Protein AF-A0A9D1SZ14-F1 (afdb_monomer_lite)

Radius of gyration: 15.53 Å; chains: 1; bounding box: 35×32×40 Å

Foldseek 3Di:
DDKDWLDWDWDDPDPPDPIDIDTQIADDDPDDDDFFADPVPRDTDWDKDWALVVVCVVVVPPDVSNVSSVSSQVVCCVPPVDDRPDTDIDID

Organism: NCBI:txid2840719

Structure (mmCIF, N/CA/C/O backbone):
data_AF-A0A9D1SZ14-F1
#
_entry.id   AF-A0A9D1SZ14-F1
#
loop_
_atom_site.group_PDB
_atom_site.id
_atom_site.type_symbol
_atom_site.label_atom_id
_atom_site.label_alt_id
_atom_site.label_comp_id
_atom_site.label_asym_id
_atom_site.label_entity_id
_atom_site.label_seq_id
_atom_site.pdbx_PDB_ins_code
_atom_site.Cartn_x
_atom_site.Cartn_y
_atom_site.Cartn_z
_atom_site.occupancy
_atom_site.B_iso_or_equiv
_atom_site.auth_seq_id
_atom_site.auth_comp_id
_atom_site.auth_asym_id
_atom_site.auth_atom_id
_atom_site.pdbx_PDB_model_num
ATOM 1 N N . LYS A 1 1 ? -15.818 -0.194 -5.864 1.00 80.25 1 LYS A N 1
ATOM 2 C CA . LYS A 1 1 ? -15.664 1.292 -5.907 1.00 80.25 1 LYS A CA 1
ATOM 3 C C . LYS A 1 1 ? -14.470 1.644 -6.794 1.00 80.25 1 LYS A C 1
ATOM 5 O O . LYS A 1 1 ? -13.559 0.829 -6.854 1.00 80.25 1 LYS A O 1
ATOM 10 N N . GLU A 1 2 ? -14.453 2.799 -7.468 1.00 87.75 2 GLU A N 1
ATOM 11 C CA . GLU A 1 2 ? -13.318 3.173 -8.333 1.00 87.75 2 GLU A CA 1
ATOM 12 C C . GLU A 1 2 ? -12.040 3.466 -7.525 1.00 87.75 2 GLU A C 1
ATOM 14 O O . GLU A 1 2 ? -12.113 4.242 -6.558 1.00 87.75 2 GLU A O 1
ATOM 19 N N . PRO A 1 3 ? -10.882 2.898 -7.918 1.00 91.94 3 PRO A N 1
ATOM 20 C CA . PRO A 1 3 ? -9.587 3.240 -7.339 1.00 91.94 3 PRO A CA 1
ATOM 21 C C . PRO A 1 3 ? -9.269 4.737 -7.447 1.00 91.94 3 PRO A C 1
ATOM 23 O O . PRO A 1 3 ? -9.766 5.447 -8.321 1.00 91.94 3 PRO A O 1
ATOM 26 N N . ILE A 1 4 ? -8.423 5.225 -6.547 1.00 93.12 4 ILE A N 1
ATOM 27 C CA . ILE A 1 4 ? -7.908 6.594 -6.537 1.00 93.12 4 ILE A CA 1
ATOM 28 C C . ILE A 1 4 ? -6.448 6.555 -6.961 1.00 93.12 4 ILE A C 1
ATOM 30 O O . ILE A 1 4 ? -5.650 5.864 -6.328 1.00 93.12 4 ILE A O 1
ATOM 34 N N . LEU A 1 5 ? -6.085 7.332 -7.982 1.00 91.81 5 LEU A N 1
ATOM 35 C CA . LEU A 1 5 ? -4.687 7.550 -8.334 1.00 91.81 5 LEU A CA 1
ATOM 36 C C . LEU A 1 5 ? -4.004 8.400 -7.252 1.00 91.81 5 LEU A C 1
ATOM 38 O O . LEU A 1 5 ? -4.410 9.530 -6.956 1.00 91.81 5 LEU A O 1
ATOM 42 N N . ILE A 1 6 ? -2.950 7.850 -6.658 1.00 90.44 6 ILE A N 1
ATOM 43 C CA . ILE A 1 6 ? -2.102 8.553 -5.693 1.00 90.44 6 ILE A CA 1
ATOM 44 C C . ILE A 1 6 ? -1.014 9.312 -6.443 1.00 90.44 6 ILE A C 1
ATOM 46 O O . ILE A 1 6 ? -0.861 10.511 -6.229 1.00 90.44 6 ILE A O 1
ATOM 50 N N . GLY A 1 7 ? -0.353 8.628 -7.374 1.00 88.75 7 GLY A N 1
ATOM 51 C CA . GLY A 1 7 ? 0.697 9.161 -8.231 1.00 88.75 7 GLY A CA 1
ATOM 52 C C . GLY A 1 7 ? 1.327 8.046 -9.059 1.00 88.75 7 GLY A C 1
ATOM 53 O O . GLY A 1 7 ? 0.820 6.921 -9.092 1.00 88.75 7 GLY A O 1
ATOM 54 N N . TYR A 1 8 ? 2.437 8.349 -9.716 1.00 91.75 8 TYR A N 1
ATOM 55 C CA . TYR A 1 8 ? 3.246 7.356 -10.408 1.00 91.75 8 TYR A CA 1
ATOM 56 C C . TYR A 1 8 ? 4.725 7.722 -10.321 1.00 91.75 8 TYR A C 1
ATOM 58 O O . TYR A 1 8 ? 5.076 8.886 -10.133 1.00 91.75 8 TYR A O 1
ATOM 66 N N . GLN A 1 9 ? 5.572 6.714 -10.479 1.00 88.69 9 GLN A N 1
ATOM 67 C CA . GLN A 1 9 ? 6.996 6.873 -10.720 1.00 88.69 9 GLN A CA 1
ATOM 68 C C . GL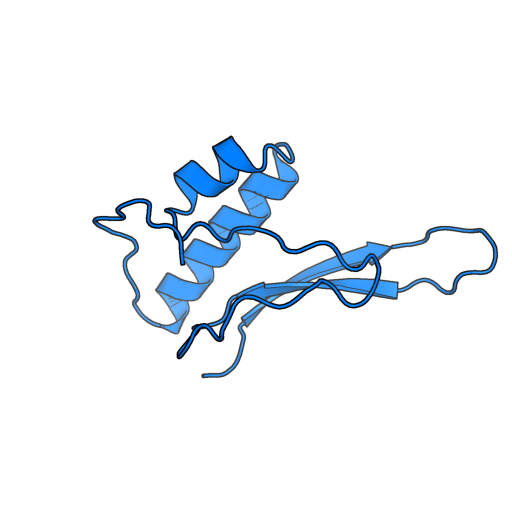N A 1 9 ? 7.289 6.369 -12.130 1.00 88.69 9 GLN A C 1
ATOM 70 O O . GLN A 1 9 ? 6.925 5.243 -12.469 1.00 88.69 9 GLN A O 1
ATOM 75 N N . GLU A 1 10 ? 7.923 7.192 -12.959 1.00 93.44 10 GLU A N 1
ATO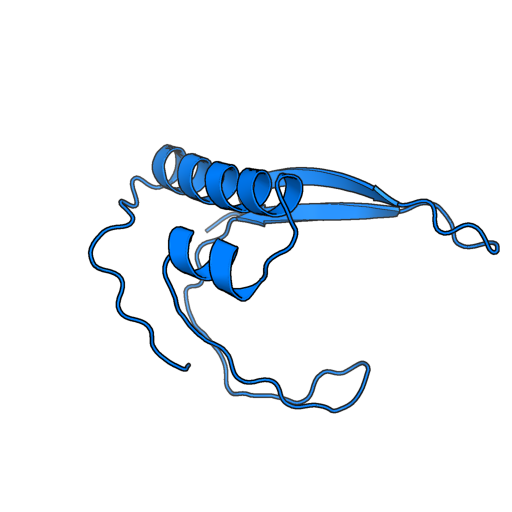M 76 C CA . GLU A 1 10 ? 8.527 6.696 -14.192 1.00 93.44 10 GLU A CA 1
ATOM 77 C C . GLU A 1 10 ? 9.760 5.870 -13.829 1.00 93.44 10 GLU A C 1
ATOM 79 O O . GLU A 1 10 ? 10.622 6.317 -13.069 1.00 93.44 10 GLU A O 1
ATOM 84 N N . VAL A 1 11 ? 9.824 4.653 -14.354 1.00 93.56 11 VAL A N 1
ATOM 85 C CA . VAL A 1 11 ? 10.942 3.744 -14.161 1.00 93.56 11 VAL A CA 1
ATOM 86 C C . VAL A 1 11 ? 11.628 3.543 -15.496 1.00 93.56 11 VAL A C 1
ATOM 88 O O . VAL A 1 11 ? 11.015 3.135 -16.482 1.00 93.56 11 VAL A O 1
ATOM 91 N N . ASN A 1 12 ? 12.922 3.839 -15.501 1.00 94.94 12 ASN A N 1
ATOM 92 C CA . ASN A 1 12 ? 13.807 3.600 -16.622 1.00 94.94 12 ASN A CA 1
ATOM 93 C C . ASN A 1 12 ? 14.910 2.648 -16.154 1.00 94.94 12 ASN A C 1
ATOM 95 O O . ASN A 1 12 ? 15.880 3.065 -15.525 1.00 94.94 12 ASN A O 1
ATOM 99 N N . GLU A 1 13 ? 14.715 1.356 -16.410 1.00 92.00 13 GLU A N 1
ATOM 100 C CA . GLU A 1 13 ? 15.625 0.291 -15.964 1.00 92.00 13 GLU A CA 1
ATOM 101 C C . GLU A 1 13 ? 16.884 0.170 -16.834 1.00 92.00 13 GLU A C 1
ATOM 103 O O . GLU A 1 13 ? 17.820 -0.549 -16.484 1.00 92.00 13 GLU A O 1
ATOM 108 N N . GLY A 1 14 ? 16.924 0.859 -17.979 1.00 89.88 14 GLY A N 1
ATOM 109 C CA . GLY A 1 14 ? 17.943 0.640 -19.000 1.00 89.88 14 GLY A CA 1
ATOM 110 C C . GLY A 1 14 ? 17.798 -0.727 -19.683 1.00 89.88 14 GLY A C 1
ATOM 111 O O . GLY A 1 14 ? 16.704 -1.269 -19.805 1.00 89.88 14 GLY A O 1
ATOM 112 N N . ASN A 1 15 ? 18.906 -1.286 -20.182 1.00 87.81 15 ASN A N 1
ATOM 113 C CA . ASN A 1 15 ? 18.976 -2.648 -20.742 1.00 87.81 15 ASN A CA 1
ATOM 114 C C . ASN A 1 15 ? 17.947 -2.979 -21.847 1.00 87.81 15 ASN A C 1
ATOM 116 O O . ASN A 1 15 ? 17.456 -4.103 -21.921 1.00 87.81 15 ASN A O 1
ATOM 120 N N . ASN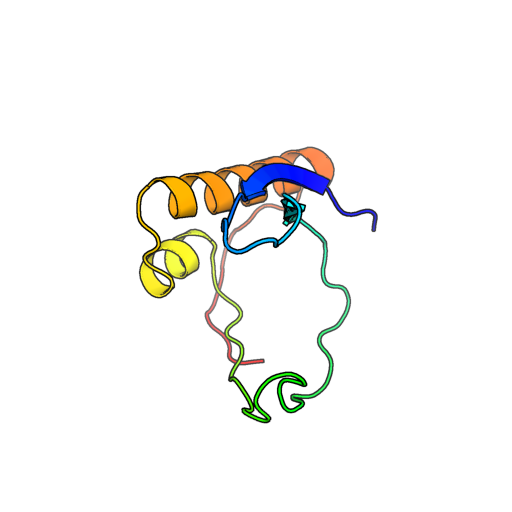 A 1 16 ? 17.640 -2.019 -22.729 1.00 90.88 16 ASN A N 1
ATOM 121 C CA . ASN A 1 16 ? 16.622 -2.138 -23.789 1.00 90.88 16 ASN A CA 1
ATOM 122 C C . ASN A 1 16 ? 15.188 -2.402 -23.290 1.00 90.88 16 ASN A C 1
ATOM 124 O O . ASN A 1 16 ? 14.328 -2.781 -24.085 1.00 90.88 16 ASN A O 1
ATOM 128 N N . VAL A 1 17 ? 14.903 -2.163 -22.008 1.00 92.75 17 VAL A N 1
ATOM 129 C CA . VAL A 1 17 ? 13.537 -2.158 -21.480 1.00 92.75 17 VAL A CA 1
ATOM 130 C C . VAL A 1 17 ? 12.930 -0.772 -21.732 1.00 92.75 17 VAL A C 1
ATOM 132 O O . VAL A 1 17 ? 13.514 0.229 -21.308 1.00 92.75 17 VAL A O 1
ATOM 135 N N . PRO A 1 18 ? 11.787 -0.663 -22.439 1.00 94.75 18 PRO A N 1
ATOM 136 C CA . PRO A 1 18 ? 11.098 0.613 -22.588 1.00 94.75 18 PRO A CA 1
ATOM 137 C C . PRO A 1 18 ? 10.710 1.192 -21.218 1.00 94.75 18 PRO A C 1
ATOM 139 O O . PRO A 1 18 ? 10.245 0.432 -20.365 1.00 94.75 18 PRO A O 1
ATOM 142 N N . PRO A 1 19 ? 10.848 2.515 -20.999 1.00 96.06 19 PRO A N 1
ATOM 143 C CA . PRO A 1 19 ? 10.389 3.146 -19.769 1.00 96.06 19 PRO A CA 1
ATOM 144 C C . PRO A 1 19 ? 8.915 2.845 -19.501 1.00 96.06 19 PRO A C 1
ATOM 146 O O . PRO A 1 19 ? 8.094 2.814 -20.423 1.00 96.06 19 PRO A O 1
ATOM 149 N N . TYR A 1 20 ? 8.575 2.645 -18.233 1.00 95.00 20 TYR A N 1
ATOM 150 C CA . TYR A 1 20 ? 7.214 2.326 -17.818 1.00 95.00 20 TYR A CA 1
ATOM 151 C C . TYR A 1 20 ? 6.831 3.071 -16.539 1.00 95.00 20 TYR A C 1
ATOM 153 O O . TYR A 1 20 ? 7.679 3.523 -15.773 1.00 95.00 20 TYR A O 1
ATOM 161 N N . ALA A 1 21 ? 5.528 3.225 -16.303 1.00 94.94 21 ALA A N 1
ATOM 162 C CA . ALA A 1 21 ? 5.018 3.888 -15.109 1.00 94.94 21 ALA A CA 1
ATOM 163 C C . ALA A 1 21 ? 4.676 2.862 -14.025 1.00 94.94 21 ALA A C 1
ATOM 165 O O . ALA A 1 21 ? 3.798 2.016 -14.205 1.00 94.94 21 ALA A O 1
ATOM 166 N N . GLN A 1 22 ? 5.304 2.987 -12.861 1.00 93.31 22 GLN A N 1
ATOM 167 C CA . GLN A 1 22 ? 4.835 2.339 -11.647 1.00 93.31 22 GLN A CA 1
ATOM 168 C C . GLN A 1 22 ? 3.777 3.215 -10.977 1.00 93.31 22 GLN A C 1
ATOM 170 O O . GLN A 1 22 ? 4.086 4.210 -10.319 1.00 93.31 22 GLN A O 1
ATOM 175 N N . VAL A 1 23 ? 2.511 2.840 -11.140 1.00 93.62 23 VAL A N 1
ATOM 176 C CA . VAL A 1 23 ? 1.383 3.566 -10.546 1.00 93.62 23 VAL A CA 1
ATOM 177 C C . VAL A 1 23 ? 1.220 3.237 -9.061 1.00 93.62 23 VAL A C 1
ATOM 179 O O . VAL A 1 23 ? 1.500 2.128 -8.602 1.00 93.62 23 VAL A O 1
ATOM 182 N N . ARG A 1 24 ? 0.739 4.214 -8.294 1.00 91.50 24 ARG A N 1
ATOM 183 C CA . ARG A 1 24 ? 0.310 4.057 -6.902 1.00 91.50 24 ARG A CA 1
ATOM 184 C C . ARG A 1 24 ? -1.168 4.385 -6.825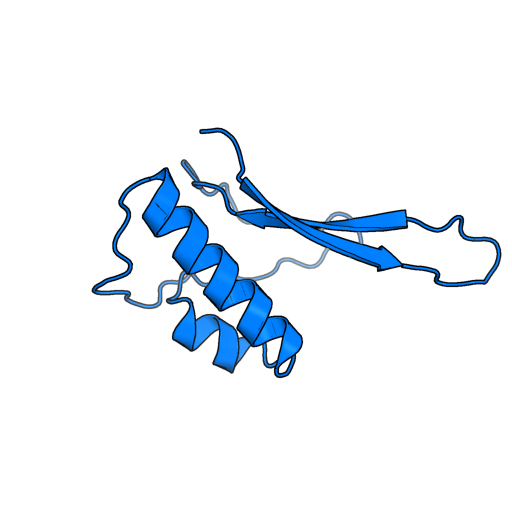 1.00 91.50 24 ARG A C 1
ATOM 186 O O . ARG A 1 24 ? -1.593 5.459 -7.252 1.00 91.50 24 ARG A O 1
ATOM 193 N N . MET A 1 25 ? -1.954 3.457 -6.294 1.00 93.62 25 MET A N 1
ATOM 194 C CA . MET A 1 25 ? -3.402 3.596 -6.191 1.00 93.62 25 MET A CA 1
ATOM 195 C C . MET A 1 25 ? -3.884 3.213 -4.796 1.00 93.62 25 MET A C 1
ATOM 197 O O . MET A 1 25 ? -3.294 2.352 -4.151 1.00 93.62 25 MET A O 1
ATOM 201 N N . ALA A 1 26 ? -4.989 3.816 -4.366 1.00 92.81 26 ALA A N 1
ATOM 202 C CA . ALA A 1 26 ? -5.736 3.386 -3.191 1.00 92.81 26 ALA A CA 1
ATOM 203 C C . ALA A 1 26 ? -7.124 2.899 -3.611 1.00 92.81 26 ALA A C 1
ATOM 205 O O . ALA A 1 26 ? -7.783 3.518 -4.447 1.00 92.81 26 ALA A O 1
ATOM 206 N N . ALA A 1 27 ? -7.582 1.789 -3.042 1.00 91.81 27 ALA A N 1
ATOM 207 C CA . ALA A 1 27 ? -8.867 1.193 -3.378 1.00 91.81 27 ALA A CA 1
ATOM 208 C C . ALA A 1 27 ? -9.522 0.567 -2.147 1.00 91.81 27 ALA A C 1
ATOM 210 O O . ALA A 1 27 ? -8.855 0.217 -1.175 1.00 91.81 27 ALA A O 1
ATOM 211 N N . ILE A 1 28 ? -10.842 0.411 -2.214 1.00 91.00 28 ILE A N 1
ATOM 212 C CA . ILE A 1 28 ? -11.594 -0.361 -1.227 1.00 91.00 28 ILE A CA 1
ATOM 213 C C . ILE A 1 28 ? -11.553 -1.826 -1.644 1.00 91.00 28 ILE A C 1
ATOM 215 O O . ILE A 1 28 ? -11.947 -2.162 -2.761 1.00 91.00 28 ILE A O 1
ATOM 219 N N . ILE A 1 29 ? -11.070 -2.678 -0.744 1.00 90.31 29 ILE A N 1
ATOM 220 C CA . ILE A 1 29 ? -11.069 -4.127 -0.927 1.00 90.31 29 ILE A CA 1
ATOM 221 C C . ILE A 1 29 ? -12.378 -4.665 -0.354 1.00 90.31 29 ILE A C 1
ATOM 223 O O . ILE A 1 29 ? -12.561 -4.690 0.859 1.00 90.31 29 ILE A O 1
ATOM 227 N N . ASP A 1 30 ? -13.283 -5.101 -1.229 1.00 90.00 30 ASP A N 1
ATOM 228 C CA . ASP A 1 30 ? -14.579 -5.652 -0.811 1.00 90.00 30 ASP A CA 1
ATOM 229 C C . ASP A 1 30 ? -14.456 -7.110 -0.324 1.00 90.00 30 ASP A C 1
ATOM 231 O O . ASP A 1 30 ? -15.214 -7.561 0.534 1.00 90.00 30 ASP A O 1
ATOM 235 N N . LYS A 1 31 ? -13.495 -7.871 -0.869 1.00 91.44 31 LYS A N 1
ATOM 236 C CA . LYS A 1 31 ? -13.237 -9.267 -0.496 1.00 91.44 31 LYS A CA 1
ATOM 237 C C . LYS A 1 31 ? -11.779 -9.643 -0.722 1.00 91.44 31 LYS A C 1
ATOM 239 O O . LYS A 1 31 ? -11.204 -9.331 -1.761 1.00 91.44 31 LYS A O 1
ATOM 244 N N . VAL A 1 32 ? -11.226 -10.407 0.215 1.00 91.94 32 VAL A N 1
ATOM 245 C CA . VAL A 1 32 ? -9.913 -11.045 0.090 1.00 91.94 32 VAL A CA 1
ATOM 246 C C . VAL A 1 32 ? -10.122 -12.520 -0.264 1.00 91.94 32 VAL A C 1
ATOM 248 O O . VAL A 1 32 ? -10.881 -13.233 0.392 1.00 91.94 32 VAL A O 1
ATOM 251 N N . GLY A 1 33 ? -9.518 -12.963 -1.368 1.00 91.69 33 GLY A N 1
ATOM 252 C CA . GLY A 1 33 ? -9.587 -14.353 -1.828 1.00 91.69 33 GLY A CA 1
ATOM 253 C C . GLY A 1 33 ? -8.639 -15.280 -1.062 1.00 91.69 33 GLY A C 1
ATOM 254 O O . GLY A 1 33 ? -7.831 -14.828 -0.254 1.00 91.69 33 GLY A O 1
ATOM 255 N N . LYS A 1 34 ? -8.692 -16.585 -1.359 1.00 92.88 34 LYS A N 1
ATOM 256 C CA . LYS A 1 34 ? -7.775 -17.579 -0.772 1.00 92.88 34 LYS A CA 1
ATOM 257 C C . LYS A 1 34 ? -6.307 -17.213 -1.045 1.00 92.88 34 LYS A C 1
ATOM 259 O O . LYS A 1 34 ? -6.001 -16.555 -2.043 1.00 92.88 34 LYS A O 1
ATOM 264 N N . LEU A 1 35 ? -5.400 -17.658 -0.175 1.00 93.81 35 LEU A N 1
ATOM 265 C CA . LEU A 1 35 ? -3.967 -17.650 -0.476 1.00 93.81 35 LEU A CA 1
ATOM 266 C C . LEU A 1 35 ? -3.713 -18.495 -1.730 1.00 93.81 35 LEU A C 1
ATOM 268 O O . LEU A 1 35 ? -4.319 -19.555 -1.898 1.00 93.81 35 LEU A O 1
ATOM 272 N N . GLN A 1 36 ? -2.880 -17.978 -2.626 1.00 94.94 36 GLN A N 1
ATOM 273 C CA . GLN A 1 36 ? -2.453 -18.624 -3.864 1.00 94.94 36 GLN A CA 1
ATOM 274 C C . GLN A 1 36 ? -0.954 -18.347 -4.041 1.00 94.94 36 GLN A C 1
ATOM 276 O O . GLN A 1 36 ? -0.506 -17.292 -3.577 1.00 94.94 36 GLN A O 1
ATOM 281 N N . PRO A 1 37 ? -0.201 -19.256 -4.680 1.00 96.19 37 PRO A N 1
ATOM 282 C CA . PRO A 1 37 ? 1.180 -19.004 -5.074 1.00 96.19 37 PRO A CA 1
ATOM 283 C C . PRO A 1 37 ? 1.303 -17.769 -5.971 1.00 96.19 37 PRO A C 1
ATOM 285 O O . PRO A 1 37 ? 0.426 -17.519 -6.804 1.00 96.19 37 PRO A O 1
ATOM 288 N N . ASP A 1 38 ? 2.389 -17.022 -5.811 1.00 93.38 38 ASP A N 1
ATOM 289 C CA . ASP A 1 38 ? 2.773 -15.947 -6.716 1.00 93.38 38 ASP A CA 1
ATOM 290 C C . ASP A 1 38 ? 3.076 -16.530 -8.114 1.00 93.38 38 ASP A C 1
ATOM 292 O O . ASP A 1 38 ? 3.834 -17.500 -8.211 1.00 93.38 38 ASP A O 1
ATOM 296 N N . PRO A 1 39 ? 2.480 -16.005 -9.201 1.00 94.44 39 PRO A N 1
ATOM 297 C CA . PRO A 1 39 ? 2.704 -16.528 -10.548 1.00 94.44 39 PRO A CA 1
ATOM 298 C C . PRO A 1 39 ? 4.147 -16.420 -11.059 1.00 94.44 39 PRO A C 1
ATOM 300 O O . PRO A 1 39 ? 4.507 -17.176 -11.959 1.00 94.44 39 PRO A O 1
ATOM 303 N N . ASP A 1 40 ? 4.942 -15.484 -10.537 1.00 94.00 40 ASP A N 1
ATOM 304 C CA . ASP A 1 40 ? 6.316 -15.234 -10.981 1.00 94.00 40 ASP A CA 1
ATOM 305 C C . ASP A 1 40 ? 7.296 -16.261 -10.398 1.00 94.00 40 ASP A C 1
ATOM 307 O O . ASP A 1 40 ? 8.143 -16.803 -11.107 1.00 94.00 40 ASP A O 1
ATOM 311 N N . ASN A 1 41 ? 7.148 -16.585 -9.109 1.00 95.56 41 ASN A N 1
ATOM 312 C CA . ASN A 1 41 ? 8.130 -17.394 -8.378 1.00 95.56 41 ASN A CA 1
ATOM 313 C C . ASN A 1 41 ? 7.560 -18.633 -7.657 1.00 95.56 41 ASN A C 1
ATOM 315 O O . ASN A 1 41 ? 8.324 -19.474 -7.185 1.00 95.56 41 ASN A O 1
ATOM 319 N N . GLY A 1 42 ? 6.236 -18.791 -7.589 1.00 96.69 42 GLY A N 1
ATOM 320 C CA . GLY A 1 42 ? 5.562 -19.921 -6.943 1.00 96.69 42 GLY A CA 1
ATOM 321 C C . GLY A 1 42 ? 5.512 -19.866 -5.410 1.00 96.69 42 GLY A C 1
ATOM 322 O O . GLY A 1 42 ? 4.977 -20.785 -4.784 1.00 96.69 42 GLY A O 1
ATOM 323 N N . GLU A 1 43 ? 6.029 -18.815 -4.774 1.00 97.31 43 GLU A N 1
ATOM 324 C CA . GLU A 1 43 ? 5.986 -18.661 -3.322 1.00 97.31 43 GLU A CA 1
ATOM 325 C C . GLU A 1 43 ? 4.588 -18.247 -2.846 1.00 97.31 43 GLU A C 1
ATOM 327 O O . GLU A 1 43 ? 3.873 -17.490 -3.496 1.00 97.31 43 GLU A O 1
ATOM 332 N N . THR A 1 44 ? 4.162 -18.742 -1.681 1.00 96.00 44 THR A N 1
ATOM 333 C CA . THR A 1 44 ? 2.899 -18.313 -1.059 1.00 96.00 44 THR A CA 1
ATOM 334 C C . THR A 1 44 ? 3.186 -17.387 0.116 1.00 96.00 44 THR A C 1
ATOM 336 O O . THR A 1 44 ? 3.669 -17.826 1.161 1.00 96.00 44 THR A O 1
ATOM 339 N N . TYR A 1 45 ? 2.836 -16.111 -0.032 1.00 92.44 45 TYR A N 1
ATOM 340 C CA . TYR A 1 45 ? 3.049 -15.096 0.998 1.00 92.44 45 TYR A CA 1
ATOM 341 C C . TYR A 1 45 ? 1.872 -14.995 1.974 1.00 92.44 45 TYR A C 1
ATOM 343 O O . TYR A 1 45 ? 0.702 -15.038 1.584 1.00 92.44 45 TYR A O 1
ATOM 351 N N . LYS A 1 46 ? 2.185 -14.809 3.262 1.00 92.88 46 LYS A N 1
ATOM 352 C CA . LYS A 1 46 ? 1.192 -14.416 4.271 1.00 92.88 46 LYS A CA 1
ATOM 353 C C . LYS A 1 46 ? 0.762 -12.971 4.033 1.00 92.88 46 LYS A C 1
ATOM 355 O O . LYS A 1 46 ? 1.556 -12.152 3.580 1.00 92.88 46 LYS A O 1
ATOM 360 N N . ARG A 1 47 ? -0.477 -12.648 4.396 1.00 93.44 47 ARG A N 1
ATOM 361 C CA . ARG A 1 47 ? -1.022 -11.293 4.296 1.00 93.44 47 ARG A CA 1
ATOM 362 C C . ARG A 1 47 ? -1.387 -10.803 5.687 1.00 93.44 47 ARG A C 1
ATOM 364 O O . ARG A 1 47 ? -2.026 -11.530 6.442 1.00 93.44 47 ARG A O 1
ATOM 371 N N . LEU A 1 48 ? -0.971 -9.588 6.016 1.00 93.81 48 LEU A N 1
ATOM 372 C CA . LEU A 1 48 ? -1.294 -8.931 7.275 1.00 93.81 48 LEU A CA 1
ATOM 373 C C . LEU A 1 48 ? -2.176 -7.719 6.979 1.00 93.81 48 LEU A C 1
ATOM 375 O O . LEU A 1 48 ? -1.754 -6.801 6.277 1.00 93.81 48 LEU A O 1
ATOM 379 N N . LEU A 1 49 ? -3.390 -7.714 7.520 1.00 92.56 49 LEU A N 1
ATOM 380 C CA . LEU A 1 49 ? -4.212 -6.519 7.612 1.00 92.56 49 LEU A CA 1
ATOM 381 C C . LEU A 1 49 ? -3.740 -5.714 8.823 1.00 92.56 49 LEU A C 1
ATOM 383 O O . LEU A 1 49 ? -3.737 -6.226 9.939 1.00 92.56 49 LEU A O 1
ATOM 387 N N . THR A 1 50 ? -3.320 -4.473 8.594 1.00 93.25 50 THR A N 1
ATOM 388 C CA . THR A 1 50 ? -2.725 -3.617 9.625 1.00 93.25 50 THR A CA 1
ATOM 389 C C . THR A 1 50 ? -3.035 -2.139 9.375 1.00 93.25 50 THR A C 1
ATOM 391 O O . THR A 1 50 ? -3.561 -1.765 8.324 1.00 93.25 50 THR A O 1
ATOM 394 N N . SER A 1 51 ? -2.713 -1.288 10.349 1.00 93.19 51 SER A N 1
ATOM 395 C CA . SER A 1 51 ? -2.832 0.167 10.221 1.00 93.19 51 SER A CA 1
ATOM 396 C C . SER A 1 51 ? -1.780 0.751 9.262 1.00 93.19 51 SER A C 1
ATOM 398 O O . SER A 1 51 ? -0.678 0.207 9.167 1.00 93.19 51 SER A O 1
ATOM 400 N N . PRO A 1 52 ? -2.036 1.913 8.624 1.00 92.94 52 PRO A N 1
ATOM 401 C CA . PRO A 1 52 ? -1.026 2.598 7.810 1.00 92.94 52 PRO A CA 1
ATOM 402 C C . PRO A 1 52 ? 0.271 2.880 8.575 1.00 92.94 52 PRO A C 1
ATOM 404 O O . PRO A 1 52 ? 1.356 2.634 8.059 1.00 92.94 52 PRO A O 1
ATOM 407 N N . LYS A 1 53 ? 0.164 3.326 9.836 1.00 92.88 53 LYS A N 1
ATOM 408 C CA . LYS A 1 53 ? 1.323 3.596 10.697 1.00 92.88 53 LYS A CA 1
ATOM 409 C C . LYS A 1 53 ? 2.199 2.353 10.859 1.00 92.88 53 LYS A C 1
ATOM 411 O O . LYS A 1 53 ? 3.411 2.423 10.692 1.00 92.88 53 LYS A O 1
ATOM 416 N N . ARG A 1 54 ? 1.581 1.209 11.149 1.00 94.81 54 ARG A N 1
ATOM 417 C CA . ARG A 1 54 ? 2.301 -0.052 11.327 1.00 94.81 54 ARG A CA 1
ATOM 418 C C . ARG A 1 54 ? 2.838 -0.602 10.003 1.00 94.81 54 ARG A C 1
ATOM 420 O O . ARG A 1 54 ? 3.941 -1.136 9.981 1.00 94.81 54 ARG A O 1
ATOM 427 N N . ALA A 1 55 ? 2.116 -0.423 8.897 1.00 94.56 55 ALA A N 1
ATOM 428 C CA . ALA A 1 55 ? 2.604 -0.781 7.567 1.00 94.56 55 ALA A CA 1
ATOM 429 C C . ALA A 1 55 ? 3.901 -0.034 7.213 1.00 94.56 55 ALA A C 1
ATOM 431 O O . ALA A 1 55 ? 4.833 -0.657 6.714 1.00 94.56 55 ALA A O 1
ATOM 432 N N . ILE A 1 56 ? 3.992 1.265 7.530 1.00 95.31 56 ILE A N 1
ATOM 433 C CA . ILE A 1 56 ? 5.211 2.068 7.329 1.00 95.31 56 ILE A CA 1
ATOM 434 C C . ILE A 1 56 ? 6.402 1.448 8.074 1.00 95.31 56 ILE A C 1
ATOM 436 O O . ILE A 1 56 ? 7.470 1.279 7.490 1.00 95.31 56 ILE A O 1
ATOM 440 N N . GLU A 1 57 ? 6.205 1.055 9.335 1.00 95.62 57 GLU A N 1
ATOM 441 C CA . GLU A 1 57 ? 7.241 0.414 10.158 1.00 95.62 57 GLU A CA 1
ATOM 442 C C . GLU A 1 57 ? 7.670 -0.956 9.611 1.00 95.62 57 GLU A C 1
ATOM 444 O O . GLU A 1 57 ? 8.856 -1.274 9.603 1.00 95.62 57 GLU A O 1
ATOM 449 N N . LEU A 1 58 ? 6.711 -1.780 9.175 1.00 94.88 58 LEU A N 1
ATOM 450 C CA . LEU A 1 58 ? 6.968 -3.145 8.704 1.00 94.88 58 LEU A CA 1
ATOM 451 C C . LEU A 1 58 ? 7.667 -3.178 7.346 1.00 94.88 58 LEU A C 1
ATOM 453 O O . LEU A 1 58 ? 8.542 -4.008 7.120 1.00 94.88 58 LEU A O 1
ATOM 457 N N . ILE A 1 59 ? 7.243 -2.302 6.439 1.00 91.69 59 ILE A N 1
ATOM 458 C CA . ILE A 1 59 ? 7.739 -2.263 5.066 1.00 91.69 59 ILE A CA 1
ATOM 459 C C . ILE A 1 59 ? 9.088 -1.535 5.000 1.00 91.69 59 ILE A C 1
ATOM 461 O O . ILE A 1 59 ? 9.966 -1.934 4.237 1.00 91.69 59 ILE A O 1
ATOM 465 N N . ASN A 1 60 ? 9.263 -0.488 5.815 1.00 94.38 60 ASN A N 1
ATOM 466 C CA . ASN A 1 60 ? 10.524 0.231 5.993 1.00 94.38 60 ASN A CA 1
ATOM 467 C C . ASN A 1 60 ? 11.181 0.716 4.677 1.00 94.38 60 ASN A C 1
ATOM 469 O O . ASN A 1 60 ? 12.392 0.624 4.490 1.00 94.38 60 ASN A O 1
ATOM 473 N N . TRP A 1 61 ? 10.381 1.258 3.754 1.00 91.69 61 TRP A N 1
ATOM 474 C CA . TRP A 1 61 ? 10.845 1.809 2.466 1.00 91.69 61 TRP A CA 1
ATOM 475 C C . TRP A 1 61 ? 11.387 3.247 2.544 1.00 91.69 61 TRP A C 1
ATOM 477 O O . TRP A 1 61 ? 11.510 3.913 1.519 1.00 91.69 61 TRP A O 1
ATOM 487 N N . GLY A 1 62 ? 11.691 3.754 3.739 1.00 94.00 62 GLY A N 1
ATOM 488 C CA . GLY A 1 62 ? 12.141 5.135 3.923 1.00 94.00 62 GLY A CA 1
ATOM 489 C C . GLY A 1 62 ? 11.028 6.179 3.767 1.00 94.00 62 GLY A C 1
ATOM 490 O O . GLY A 1 62 ? 9.833 5.869 3.829 1.00 94.00 62 GLY A O 1
ATOM 491 N N . GLU A 1 63 ? 11.431 7.440 3.604 1.00 93.62 63 GLU A N 1
ATOM 492 C CA . GLU A 1 63 ? 10.527 8.596 3.665 1.00 93.62 63 GLU A CA 1
ATOM 493 C C . GLU A 1 63 ? 9.547 8.625 2.483 1.00 93.62 63 GLU A C 1
ATOM 495 O O . GLU A 1 63 ? 8.374 8.954 2.646 1.00 93.62 63 GLU A O 1
ATOM 500 N N . GLU A 1 64 ? 9.977 8.207 1.294 1.00 88.56 64 GLU A N 1
ATOM 501 C CA . GLU A 1 64 ? 9.130 8.134 0.106 1.00 88.56 64 GLU A CA 1
ATOM 502 C C . GLU A 1 64 ? 8.006 7.109 0.281 1.00 88.56 64 GLU A C 1
ATOM 504 O O . GLU A 1 64 ? 6.859 7.377 -0.085 1.00 88.56 64 GLU A O 1
ATOM 509 N N . GLY A 1 65 ? 8.315 5.945 0.862 1.00 90.06 65 GLY A N 1
ATOM 510 C CA . GLY A 1 65 ? 7.318 4.920 1.167 1.00 90.06 65 GLY A CA 1
ATOM 511 C C . GLY A 1 65 ? 6.314 5.396 2.215 1.00 90.06 65 GLY A C 1
ATOM 512 O O . GLY A 1 65 ? 5.106 5.216 2.044 1.00 90.06 65 GLY A O 1
ATOM 513 N N . LYS A 1 66 ? 6.804 6.076 3.258 1.00 94.44 66 LYS A N 1
ATOM 514 C CA . LYS A 1 66 ? 5.958 6.725 4.264 1.00 94.44 66 LYS A CA 1
ATOM 515 C C . LYS A 1 66 ? 4.993 7.726 3.627 1.00 94.44 66 LYS A C 1
ATOM 517 O O . LYS A 1 66 ? 3.784 7.592 3.807 1.00 94.44 66 LYS A O 1
ATOM 522 N N . ASN A 1 67 ? 5.507 8.651 2.820 1.00 92.44 67 ASN A N 1
ATOM 523 C CA . ASN A 1 67 ? 4.702 9.673 2.150 1.00 92.44 67 ASN A CA 1
ATOM 524 C C . ASN A 1 67 ? 3.619 9.059 1.248 1.00 92.44 67 ASN A C 1
ATOM 526 O O . ASN A 1 67 ? 2.488 9.540 1.217 1.00 92.44 67 ASN A O 1
ATOM 530 N N . GLN A 1 68 ? 3.929 7.964 0.543 1.00 90.94 68 GLN A N 1
ATOM 531 C CA . GLN A 1 68 ? 2.951 7.258 -0.292 1.00 90.94 68 GLN A CA 1
ATOM 532 C C . GLN A 1 68 ? 1.801 6.656 0.527 1.00 90.94 68 GLN A C 1
ATOM 534 O O . GLN A 1 68 ? 0.643 6.746 0.114 1.00 90.94 68 GLN A O 1
ATOM 539 N N . ILE A 1 69 ? 2.102 6.047 1.678 1.00 93.12 69 ILE A N 1
ATOM 540 C CA . ILE A 1 69 ? 1.093 5.427 2.547 1.00 93.12 69 ILE A CA 1
ATOM 541 C C . ILE A 1 69 ? 0.220 6.495 3.222 1.00 93.12 69 ILE A C 1
ATOM 543 O O . ILE A 1 69 ? -1.005 6.354 3.262 1.00 93.12 69 ILE A O 1
ATOM 547 N N . GLU A 1 70 ? 0.826 7.573 3.719 1.00 93.38 70 GLU A N 1
ATOM 548 C CA . GLU A 1 70 ? 0.104 8.681 4.356 1.00 93.38 70 GLU A CA 1
ATOM 549 C C . GLU A 1 70 ? -0.828 9.395 3.364 1.00 93.38 70 GLU A C 1
ATOM 551 O O . GLU A 1 70 ? -2.003 9.619 3.669 1.00 93.38 70 GLU A O 1
ATOM 556 N N . GLU A 1 71 ? -0.359 9.668 2.143 1.00 92.88 71 GLU A N 1
ATOM 557 C CA . GLU A 1 71 ? -1.183 10.286 1.099 1.00 92.88 71 GLU A CA 1
ATOM 558 C C . GLU A 1 71 ? -2.331 9.365 0.653 1.00 92.88 71 GLU A C 1
ATOM 560 O O . GLU A 1 71 ? -3.452 9.823 0.420 1.00 92.88 71 GLU A O 1
ATOM 565 N N . ALA A 1 72 ? -2.097 8.049 0.587 1.00 92.94 72 ALA A N 1
ATOM 566 C CA . ALA A 1 72 ? -3.154 7.078 0.313 1.00 92.94 72 ALA A CA 1
ATOM 567 C C . ALA A 1 72 ? -4.240 7.086 1.401 1.00 92.94 72 ALA A C 1
ATOM 569 O O . ALA A 1 72 ? -5.432 7.122 1.080 1.00 92.94 72 ALA A O 1
ATOM 570 N N . ALA A 1 73 ? -3.843 7.096 2.677 1.00 92.62 73 ALA A N 1
ATOM 571 C CA . ALA A 1 73 ? -4.765 7.170 3.808 1.00 92.62 73 ALA A CA 1
ATOM 572 C C . ALA A 1 73 ? -5.614 8.452 3.766 1.00 92.62 73 ALA A C 1
ATOM 574 O O . ALA A 1 73 ? -6.841 8.388 3.883 1.00 92.62 73 ALA A O 1
ATOM 575 N N . LYS A 1 74 ? -4.972 9.598 3.519 1.00 92.31 74 LYS A N 1
ATOM 576 C CA . LYS A 1 74 ? -5.637 10.898 3.382 1.00 92.31 74 LYS A CA 1
ATOM 577 C C . LYS A 1 74 ? -6.655 10.903 2.238 1.00 92.31 74 LYS A C 1
ATOM 579 O O . LYS A 1 74 ? -7.822 11.214 2.464 1.00 92.31 74 LYS A O 1
ATOM 584 N N . LYS A 1 75 ? -6.262 10.481 1.031 1.00 92.38 75 LYS A N 1
ATOM 585 C CA . LYS A 1 75 ? -7.156 10.451 -0.143 1.00 92.38 75 LYS A CA 1
ATOM 586 C C . LYS A 1 75 ? -8.365 9.531 0.048 1.00 92.38 75 LYS A C 1
ATOM 588 O O . LYS A 1 75 ? -9.456 9.831 -0.440 1.00 92.38 75 LYS A O 1
ATOM 593 N N . ILE A 1 76 ? -8.202 8.414 0.759 1.00 91.69 76 ILE A N 1
ATOM 594 C CA . ILE A 1 76 ? -9.319 7.523 1.108 1.00 91.69 76 ILE A CA 1
ATOM 595 C C . ILE A 1 76 ? -10.279 8.195 2.090 1.00 91.69 76 ILE A C 1
ATOM 597 O O . ILE A 1 76 ? -11.495 8.103 1.899 1.00 91.69 76 ILE A O 1
ATOM 601 N N . GLN A 1 77 ? -9.758 8.886 3.105 1.00 91.75 77 GLN A N 1
ATOM 602 C CA . GLN A 1 77 ? -10.589 9.642 4.038 1.00 91.75 77 GLN A CA 1
ATOM 603 C C . GLN A 1 77 ? -11.373 10.74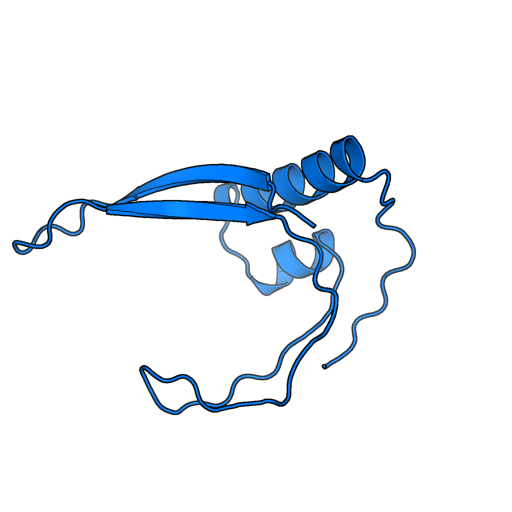2 3.310 1.00 91.75 77 GLN A C 1
ATOM 605 O O . GLN A 1 77 ? -12.585 10.835 3.482 1.00 91.75 77 GLN A O 1
ATOM 610 N N . GLU A 1 78 ? -10.716 11.515 2.445 1.00 91.88 78 GLU A N 1
ATOM 611 C CA . GLU A 1 78 ? -11.343 12.595 1.673 1.00 91.88 78 GLU A CA 1
ATOM 612 C C . GLU A 1 78 ? -12.429 12.081 0.714 1.00 91.88 78 GLU A C 1
ATOM 614 O O . GLU A 1 78 ? -13.516 12.653 0.650 1.00 91.88 78 GLU A O 1
ATOM 619 N N . LYS A 1 79 ? -12.170 10.989 -0.021 1.00 91.44 79 LYS A N 1
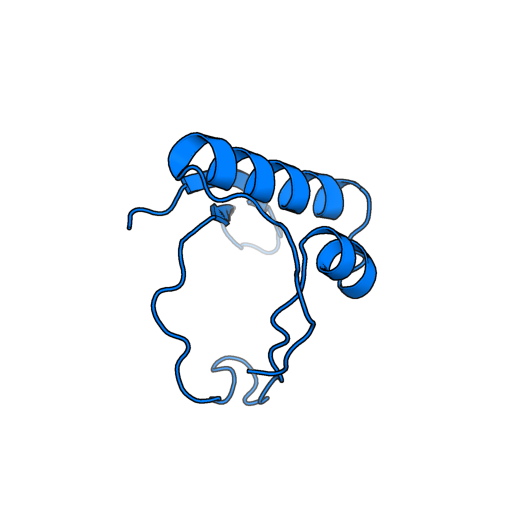ATOM 620 C CA . LYS A 1 79 ? -13.112 10.481 -1.035 1.00 91.44 79 LYS A CA 1
ATOM 621 C C . LYS A 1 79 ? -14.244 9.639 -0.449 1.00 91.44 79 LYS A C 1
ATOM 623 O O . LYS A 1 79 ? -15.343 9.629 -1.000 1.00 91.44 79 LYS A O 1
ATOM 628 N N . PHE A 1 80 ? -13.980 8.879 0.613 1.00 89.75 80 PHE A N 1
ATOM 629 C CA . PHE A 1 80 ? -14.916 7.870 1.118 1.00 89.75 80 PHE A CA 1
ATOM 630 C C . PHE A 1 80 ? -15.367 8.094 2.563 1.00 89.75 80 PHE A C 1
ATOM 632 O O . PHE A 1 80 ? -16.201 7.325 3.039 1.00 89.75 80 PHE A O 1
ATOM 639 N N . GLY A 1 81 ? -14.839 9.103 3.263 1.00 90.00 81 GLY A N 1
ATOM 640 C CA . GLY A 1 81 ? -15.182 9.383 4.661 1.00 90.00 81 GLY A CA 1
ATOM 641 C C . GLY A 1 81 ? -14.751 8.282 5.632 1.00 90.00 81 GLY A C 1
ATOM 642 O O . GLY A 1 81 ? -15.301 8.174 6.725 1.00 90.00 81 GLY A O 1
ATOM 643 N N . ILE A 1 82 ? -13.808 7.424 5.232 1.00 86.00 82 ILE A N 1
ATOM 644 C CA . ILE A 1 82 ? -13.340 6.312 6.061 1.00 86.00 82 ILE A CA 1
ATOM 645 C C . ILE A 1 82 ? -12.300 6.846 7.038 1.00 86.00 82 ILE A C 1
ATOM 647 O O . ILE A 1 82 ? -11.209 7.253 6.641 1.00 86.00 82 ILE A O 1
ATOM 651 N N . THR A 1 83 ? -12.640 6.818 8.323 1.00 81.00 83 THR A N 1
ATOM 652 C CA . THR A 1 83 ? -11.711 7.157 9.399 1.00 81.00 83 THR A CA 1
ATOM 653 C C . THR A 1 83 ? -10.943 5.913 9.817 1.00 81.00 83 THR A C 1
ATOM 655 O O . THR A 1 83 ? -11.527 4.885 10.157 1.00 81.00 83 THR A O 1
ATOM 658 N N . LEU A 1 84 ? -9.618 6.015 9.801 1.00 75.19 84 LEU A N 1
ATOM 659 C CA . LEU A 1 84 ? -8.733 4.908 10.122 1.00 75.19 84 LEU A CA 1
ATOM 660 C C . LEU A 1 84 ? -8.489 4.830 11.639 1.00 75.19 84 LEU A C 1
ATOM 662 O O . LEU A 1 84 ? -7.427 5.204 12.128 1.00 75.19 84 LEU A O 1
ATOM 666 N N . THR A 1 85 ? -9.488 4.371 12.391 1.00 77.56 85 THR A N 1
ATOM 667 C CA . THR A 1 85 ? -9.423 4.198 13.856 1.00 77.56 85 THR A CA 1
ATOM 668 C C . THR A 1 85 ? -9.575 2.735 14.254 1.00 77.56 85 THR A C 1
ATOM 670 O O . THR A 1 85 ? -10.283 1.995 13.579 1.00 77.56 85 THR A O 1
ATOM 673 N N . ASN A 1 86 ? -8.976 2.350 15.386 1.00 72.31 86 ASN A N 1
ATOM 674 C CA . ASN A 1 86 ? -9.103 1.021 16.002 1.00 72.31 86 ASN A CA 1
ATOM 675 C C . ASN A 1 86 ? -8.691 -0.137 15.075 1.00 72.31 86 ASN A C 1
ATOM 677 O O . ASN A 1 86 ? -9.473 -1.047 14.813 1.00 72.31 86 ASN A O 1
ATOM 681 N N . PHE A 1 87 ? -7.454 -0.094 14.574 1.00 81.50 87 PHE A N 1
ATOM 682 C CA . PHE A 1 87 ? -6.874 -1.204 13.819 1.00 81.50 87 PHE A CA 1
ATOM 683 C C . PHE A 1 87 ? -6.284 -2.252 14.753 1.00 81.50 87 PHE A C 1
ATOM 685 O O . PHE A 1 87 ? -5.417 -1.937 15.568 1.00 81.50 87 PHE A O 1
ATOM 692 N N . GLU A 1 88 ? -6.706 -3.496 14.561 1.00 87.31 88 GLU A N 1
ATOM 693 C CA . GLU A 1 88 ? -6.041 -4.668 15.112 1.00 87.31 88 GLU A CA 1
ATOM 694 C C . GLU A 1 88 ? -5.372 -5.445 13.982 1.00 87.31 88 GLU A C 1
ATOM 696 O O . GLU A 1 88 ? -5.967 -5.698 12.929 1.00 87.31 88 GLU A O 1
ATOM 701 N N . ASP A 1 89 ? -4.114 -5.807 14.213 1.00 93.56 89 ASP A N 1
ATOM 702 C CA . ASP A 1 89 ? -3.345 -6.613 13.279 1.00 93.56 89 ASP A CA 1
ATOM 703 C C . ASP A 1 89 ? -3.973 -8.003 13.163 1.00 93.56 89 ASP A C 1
ATOM 705 O O . ASP A 1 89 ? -4.169 -8.706 14.156 1.00 93.56 89 ASP A O 1
ATOM 709 N N . SER A 1 90 ? -4.267 -8.423 11.935 1.00 93.19 90 SER A N 1
ATOM 710 C CA . SER A 1 90 ? -4.833 -9.744 11.670 1.00 93.19 90 SER A CA 1
ATOM 711 C C . SER A 1 90 ? -4.247 -10.346 10.403 1.00 93.19 90 SER A C 1
ATOM 713 O O . SER A 1 90 ? -4.134 -9.693 9.366 1.00 93.19 90 SER A O 1
ATOM 715 N N . TYR A 1 91 ? -3.847 -11.613 10.486 1.00 91.81 91 TYR A N 1
ATOM 716 C CA . TYR A 1 91 ? -3.464 -12.365 9.298 1.00 91.81 91 TYR A CA 1
ATOM 717 C C . TYR A 1 91 ? -4.721 -12.805 8.547 1.00 91.81 91 TYR A C 1
ATOM 719 O O . TYR A 1 91 ? -5.657 -13.319 9.165 1.00 91.81 91 TYR A O 1
ATOM 727 N N . ILE A 1 92 ? -4.723 -12.595 7.230 1.00 87.81 92 ILE A N 1
ATOM 728 C CA . ILE A 1 92 ? -5.856 -12.846 6.322 1.00 87.81 92 ILE A CA 1
ATOM 729 C C . ILE A 1 92 ? -5.522 -13.876 5.243 1.00 87.81 92 ILE A C 1
ATOM 731 O O . ILE A 1 92 ? -4.344 -13.954 4.820 1.00 87.81 92 ILE A O 1
#

Sequence (92 aa):
KEPILIGYQEVNEGNNVPPYAQVRMAAIIDKVGKLQPDPDNGETYKRLLTSPKRAIELINWGEEGKNQIEEAAKKIQEKFGITLTNFEDSYI

Secondary structure (DSSP, 8-state):
---EEEEEEEE---TTPPPEEEEEEE------------TTT------EE--HHHHHHHH--HHHHHHHHHHHHHHHHHHH---------EE-

pLDDT: mean 91.59, std 4.27, range [72.31, 97.31]